Protein AF-A0A7K4GV92-F1 (afdb_monomer_lite)

Secondary structure (DSSP, 8-state):
-BPPTTHHHHHHTTPEEEEETTEEEEEESS-HHHHHHHHHHS------TT---

pLDDT: mean 88.49, std 7.58, range [62.28, 96.5]

Structure (mmCIF, N/CA/C/O backbone):
data_AF-A0A7K4GV92-F1
#
_entry.id   AF-A0A7K4GV92-F1
#
loop_
_atom_site.group_PDB
_atom_site.id
_atom_site.type_symbol
_atom_site.label_atom_id
_atom_site.label_alt_id
_atom_site.label_comp_id
_atom_site.label_asym_id
_atom_site.label_entity_id
_atom_site.label_seq_id
_atom_site.pdbx_PDB_ins_code
_atom_site.Cartn_x
_atom_site.Cartn_y
_atom_site.Cartn_z
_atom_site.occupancy
_atom_site.B_iso_or_equiv
_atom_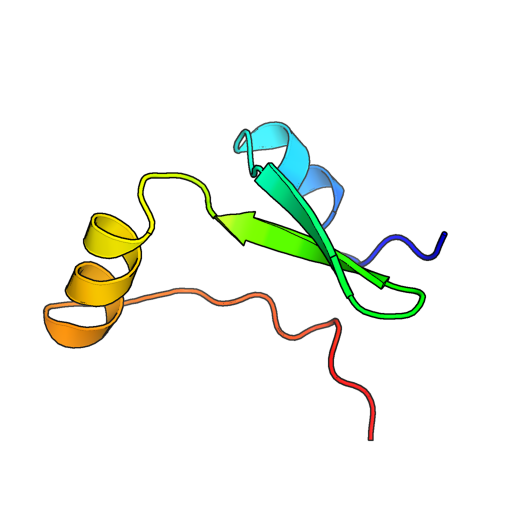site.auth_seq_id
_atom_site.auth_comp_id
_atom_site.auth_asym_id
_atom_site.auth_atom_id
_atom_site.pdbx_PDB_model_num
ATOM 1 N N . MET A 1 1 ? 11.918 5.254 -13.371 1.00 62.28 1 MET A N 1
ATOM 2 C CA . MET A 1 1 ? 10.895 4.906 -12.363 1.00 62.28 1 MET A CA 1
ATOM 3 C C . MET A 1 1 ? 9.852 4.031 -13.036 1.00 62.28 1 MET A C 1
ATOM 5 O O . MET A 1 1 ? 9.262 4.468 -14.019 1.00 62.28 1 MET A O 1
ATOM 9 N N . VAL A 1 2 ? 9.699 2.782 -12.595 1.00 74.81 2 VAL A N 1
ATOM 10 C CA . VAL A 1 2 ? 8.772 1.831 -13.225 1.00 74.81 2 VAL A CA 1
ATOM 11 C C . VAL A 1 2 ? 7.412 1.926 -12.540 1.00 74.81 2 VAL A C 1
ATOM 13 O O . VAL A 1 2 ? 7.300 1.651 -11.348 1.00 74.81 2 VAL A O 1
ATOM 16 N N . LYS A 1 3 ? 6.381 2.317 -13.294 1.00 79.94 3 LYS A N 1
ATOM 17 C CA . LYS A 1 3 ? 4.997 2.363 -12.805 1.00 79.94 3 LYS A CA 1
ATOM 18 C C . LYS A 1 3 ? 4.365 0.975 -12.899 1.00 79.94 3 LYS A C 1
ATOM 20 O O . LYS A 1 3 ? 4.491 0.306 -13.923 1.00 79.94 3 LYS A O 1
ATOM 25 N N . ARG A 1 4 ? 3.696 0.542 -11.830 1.00 85.06 4 ARG A N 1
ATOM 26 C CA . ARG A 1 4 ? 3.005 -0.755 -11.760 1.00 85.06 4 ARG A CA 1
ATOM 27 C C . ARG A 1 4 ? 1.571 -0.665 -12.307 1.00 85.06 4 ARG A C 1
ATOM 29 O O . ARG A 1 4 ? 1.026 0.437 -12.351 1.00 85.06 4 ARG A O 1
ATOM 36 N N . PRO A 1 5 ? 0.936 -1.789 -12.698 1.00 90.19 5 PRO A N 1
ATOM 37 C CA . PRO A 1 5 ? -0.398 -1.779 -13.312 1.00 90.19 5 PRO A CA 1
ATOM 38 C C . PRO A 1 5 ? -1.483 -1.078 -12.483 1.00 90.19 5 PRO A C 1
ATOM 40 O O . PRO A 1 5 ? -2.413 -0.516 -13.050 1.00 90.19 5 PRO A O 1
ATOM 43 N N . LEU A 1 6 ? -1.353 -1.071 -11.152 1.00 92.19 6 LEU A N 1
ATOM 44 C CA . LEU A 1 6 ? -2.303 -0.428 -10.238 1.00 92.19 6 LEU A CA 1
ATOM 45 C C . LEU A 1 6 ? -1.907 1.003 -9.830 1.00 92.19 6 LEU A C 1
ATOM 47 O O . LEU A 1 6 ? -2.550 1.599 -8.973 1.00 92.19 6 LEU A O 1
ATOM 51 N N . TYR A 1 7 ? -0.893 1.602 -10.459 1.00 90.25 7 TYR A N 1
ATOM 52 C CA . TYR A 1 7 ? -0.393 2.931 -10.091 1.00 90.25 7 TYR A CA 1
ATOM 53 C C . TYR A 1 7 ? -1.475 4.027 -10.108 1.00 90.25 7 TYR A C 1
ATOM 55 O O . TYR A 1 7 ? -1.586 4.809 -9.166 1.00 90.25 7 TYR A O 1
ATOM 63 N N . GLU A 1 8 ? -2.312 4.070 -11.14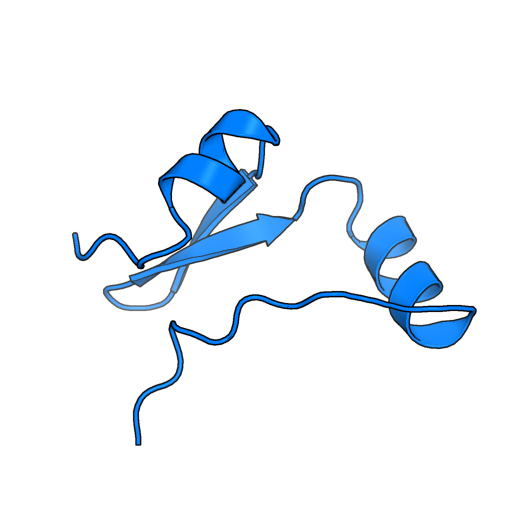7 1.00 92.62 8 GLU A N 1
ATOM 64 C CA . GLU A 1 8 ? -3.394 5.062 -11.242 1.00 92.62 8 GLU A CA 1
ATOM 65 C C . GLU A 1 8 ? -4.492 4.834 -10.197 1.00 92.62 8 GLU A C 1
ATOM 67 O O . GLU A 1 8 ? -5.052 5.795 -9.663 1.00 92.62 8 GLU A O 1
ATOM 72 N N . PHE A 1 9 ? -4.769 3.570 -9.861 1.00 93.94 9 PHE A N 1
ATOM 73 C CA . PHE A 1 9 ? -5.695 3.218 -8.787 1.00 93.94 9 PHE A CA 1
ATOM 74 C C . PHE A 1 9 ? -5.187 3.759 -7.445 1.00 93.94 9 PHE A C 1
ATOM 76 O O . PHE A 1 9 ? -5.943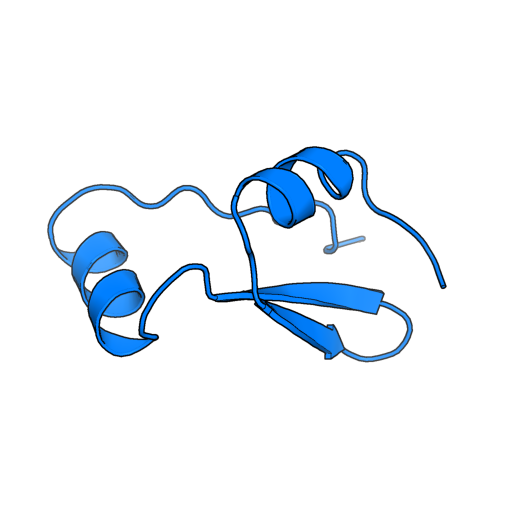 4.393 -6.709 1.00 93.94 9 PHE A O 1
ATOM 83 N N . HIS A 1 10 ? -3.897 3.591 -7.165 1.00 94.44 10 HIS A N 1
ATOM 84 C CA . HIS A 1 10 ? -3.255 4.071 -5.941 1.00 94.44 10 HIS A CA 1
ATOM 85 C C . HIS A 1 10 ? -3.284 5.598 -5.832 1.00 94.44 10 HIS A C 1
ATOM 87 O O . HIS A 1 10 ? -3.693 6.137 -4.803 1.00 94.44 10 HIS A O 1
ATOM 93 N N . LEU A 1 11 ? -2.948 6.301 -6.920 1.00 91.94 11 LEU A N 1
ATOM 94 C CA . LEU A 1 11 ? -3.028 7.765 -6.986 1.00 91.94 11 LEU A CA 1
ATOM 95 C C . LEU A 1 11 ? -4.450 8.278 -6.738 1.00 91.94 11 LEU A C 1
ATOM 97 O O . LEU A 1 11 ? -4.650 9.197 -5.943 1.00 91.94 11 LEU A O 1
ATOM 101 N N . LYS A 1 12 ? -5.453 7.671 -7.385 1.00 96.31 12 LYS A N 1
ATOM 102 C CA . LYS A 1 12 ? -6.863 8.056 -7.221 1.00 96.31 12 LYS A CA 1
ATOM 103 C C . LYS A 1 12 ? -7.347 7.868 -5.781 1.00 96.31 12 LYS A C 1
ATOM 105 O O . LYS A 1 12 ? -8.150 8.667 -5.302 1.00 96.31 12 LYS A O 1
ATOM 110 N N . ASN A 1 13 ? -6.841 6.847 -5.093 1.00 94.94 13 ASN A N 1
ATOM 111 C CA . ASN A 1 13 ? -7.165 6.553 -3.697 1.00 94.94 13 ASN A CA 1
ATOM 112 C C . ASN A 1 13 ? -6.254 7.274 -2.688 1.00 94.94 13 ASN A C 1
ATOM 114 O O . ASN A 1 13 ? -6.299 6.957 -1.503 1.00 94.94 13 ASN A O 1
ATOM 118 N N . LYS A 1 14 ? -5.467 8.268 -3.129 1.00 94.69 14 LYS A N 1
ATOM 119 C CA . LYS A 1 14 ? -4.593 9.090 -2.274 1.00 94.69 14 LYS A CA 1
ATOM 120 C C . LYS A 1 14 ? -3.585 8.266 -1.461 1.00 94.69 14 LYS A C 1
ATOM 122 O O . LYS A 1 14 ? -3.262 8.628 -0.333 1.00 94.69 14 LYS A O 1
ATOM 127 N N . ALA A 1 15 ? -3.094 7.172 -2.040 1.00 94.38 15 ALA A N 1
ATOM 128 C CA . ALA A 1 15 ? -2.012 6.399 -1.454 1.00 94.38 15 ALA A CA 1
ATOM 129 C C . ALA A 1 15 ? -0.762 7.269 -1.253 1.00 94.38 15 ALA A C 1
ATOM 131 O O . ALA A 1 15 ? -0.376 8.040 -2.136 1.00 94.38 15 ALA A O 1
ATOM 132 N N . GLU A 1 16 ? -0.100 7.108 -0.111 1.00 93.31 16 GLU A N 1
ATOM 133 C CA . GLU A 1 16 ? 1.254 7.604 0.094 1.00 93.31 16 GLU A CA 1
ATOM 134 C C . GLU A 1 16 ? 2.234 6.609 -0.524 1.00 93.31 16 GLU A C 1
ATOM 136 O O . GLU A 1 16 ? 2.192 5.409 -0.235 1.00 93.31 16 GLU A O 1
ATOM 141 N N . PHE A 1 17 ? 3.123 7.109 -1.377 1.00 91.31 17 PHE A N 1
ATOM 142 C CA . PHE A 1 17 ? 4.133 6.294 -2.037 1.00 91.31 17 PHE A CA 1
ATOM 143 C C . PHE A 1 17 ? 5.471 6.398 -1.322 1.00 91.31 17 PHE A C 1
ATOM 145 O O . PHE A 1 17 ? 5.855 7.452 -0.814 1.00 91.31 17 PHE A O 1
ATOM 152 N N . LYS A 1 18 ? 6.205 5.290 -1.328 1.00 89.81 18 LYS A N 1
ATOM 153 C CA . LYS A 1 18 ? 7.573 5.221 -0.837 1.00 89.81 18 LYS A CA 1
ATOM 154 C C . LYS A 1 18 ? 8.438 4.443 -1.814 1.00 89.81 18 LYS A C 1
ATOM 156 O O . LYS A 1 18 ? 8.006 3.467 -2.429 1.00 89.81 18 LYS A O 1
ATOM 161 N N . THR A 1 19 ? 9.679 4.891 -1.931 1.00 87.56 19 THR A N 1
ATOM 162 C CA . THR A 1 19 ? 10.685 4.233 -2.756 1.00 87.56 19 THR A CA 1
ATOM 163 C C . THR A 1 19 ? 11.299 3.057 -2.000 1.00 87.56 19 THR A C 1
ATOM 165 O O . THR A 1 19 ? 11.829 3.224 -0.899 1.00 87.56 19 THR A O 1
ATOM 168 N N . TYR A 1 20 ? 11.248 1.874 -2.606 1.00 83.19 20 TYR A N 1
ATOM 169 C CA . TYR A 1 20 ? 11.880 0.643 -2.140 1.00 83.19 20 TYR A CA 1
ATOM 170 C C . TYR A 1 20 ? 12.798 0.108 -3.246 1.00 83.19 20 TYR A C 1
ATOM 172 O O . TYR A 1 20 ? 12.333 -0.471 -4.229 1.00 83.19 20 TYR A O 1
ATOM 180 N N . GLY A 1 21 ? 14.109 0.323 -3.103 1.00 83.12 21 GLY A N 1
ATOM 181 C CA . GLY A 1 21 ? 15.062 0.068 -4.188 1.00 83.12 21 GLY A CA 1
ATOM 182 C C . GLY A 1 21 ? 14.753 0.955 -5.397 1.00 83.12 21 GLY A C 1
ATOM 183 O O . GLY A 1 21 ? 14.616 2.166 -5.247 1.00 83.12 21 GLY A O 1
ATOM 184 N N . ASP A 1 22 ? 14.576 0.348 -6.570 1.00 82.25 22 ASP A N 1
ATOM 185 C CA . ASP A 1 22 ? 14.227 1.054 -7.814 1.00 82.25 22 ASP A CA 1
ATOM 186 C C . ASP A 1 22 ? 12.707 1.218 -8.035 1.00 82.25 22 ASP A C 1
ATOM 188 O O . ASP A 1 22 ? 12.264 1.697 -9.088 1.00 82.25 22 ASP A O 1
ATOM 192 N N . TRP A 1 23 ? 11.891 0.811 -7.056 1.00 79.00 23 TRP A N 1
ATOM 193 C CA . TRP A 1 23 ? 10.434 0.754 -7.167 1.00 79.00 23 TRP A CA 1
ATOM 194 C C . TRP A 1 23 ? 9.750 1.826 -6.327 1.00 79.00 23 TRP A C 1
ATOM 196 O O . TRP A 1 23 ? 10.072 2.012 -5.157 1.00 79.00 23 TRP A O 1
ATOM 206 N N . GLU A 1 24 ? 8.745 2.480 -6.905 1.00 85.56 24 GLU A N 1
ATOM 207 C CA . GLU A 1 24 ? 7.805 3.330 -6.174 1.00 85.56 24 GLU A CA 1
ATOM 208 C C . GLU A 1 24 ? 6.561 2.491 -5.849 1.00 85.56 24 GLU A C 1
ATOM 210 O O . GLU A 1 24 ? 5.864 2.030 -6.756 1.00 85.56 24 GLU A O 1
ATOM 215 N N . MET A 1 25 ? 6.320 2.229 -4.561 1.00 86.94 25 MET A N 1
ATOM 216 C CA . MET A 1 25 ? 5.211 1.388 -4.095 1.00 86.94 25 MET A CA 1
ATOM 217 C C . MET A 1 25 ? 4.353 2.116 -3.068 1.00 86.94 25 MET A C 1
ATOM 219 O O . MET A 1 25 ? 4.799 3.073 -2.436 1.00 86.94 25 MET A O 1
ATOM 223 N N . VAL A 1 26 ? 3.124 1.640 -2.880 1.00 91.62 26 VAL A N 1
ATOM 224 C CA . VAL A 1 26 ? 2.233 2.165 -1.844 1.00 91.62 26 VAL A CA 1
ATOM 225 C C . VAL A 1 26 ? 2.771 1.792 -0.468 1.00 91.62 26 VAL A C 1
ATOM 227 O O . VAL A 1 26 ? 2.992 0.620 -0.176 1.00 91.62 26 VAL A O 1
ATOM 230 N N . SER A 1 27 ? 2.976 2.803 0.372 1.00 90.44 27 SER A N 1
ATOM 231 C CA . SER A 1 27 ? 3.347 2.633 1.775 1.00 90.44 27 SER A CA 1
ATOM 232 C C . SER A 1 27 ? 2.127 2.517 2.683 1.00 90.44 27 SER A C 1
ATOM 234 O O . SER A 1 27 ? 2.207 1.805 3.679 1.00 90.44 27 SER A O 1
ATOM 236 N N . LYS A 1 28 ? 1.067 3.283 2.399 1.00 92.19 28 LYS A N 1
ATOM 237 C CA . LYS A 1 28 ? -0.197 3.329 3.154 1.00 92.19 28 LYS A CA 1
ATOM 238 C C . LYS A 1 28 ? -1.235 4.155 2.384 1.00 92.19 28 LYS A C 1
ATOM 240 O O . LYS A 1 28 ?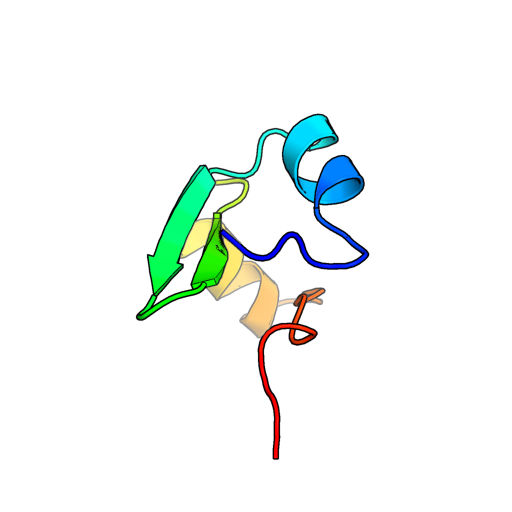 -0.871 5.036 1.607 1.00 92.19 28 LYS A O 1
ATOM 245 N N . TYR A 1 29 ? -2.510 3.909 2.631 1.00 93.88 29 TYR A N 1
ATOM 246 C CA . TYR A 1 29 ? -3.652 4.745 2.230 1.00 93.88 29 TYR A CA 1
ATOM 247 C C . TYR A 1 29 ? -4.222 5.548 3.407 1.00 93.88 29 TYR A C 1
ATOM 249 O O . TYR A 1 29 ? -4.847 6.596 3.228 1.00 93.88 29 TYR A O 1
ATOM 257 N N . HIS A 1 30 ? -4.028 5.041 4.620 1.00 91.31 30 HIS A N 1
ATOM 258 C CA . HIS A 1 30 ? -4.484 5.594 5.884 1.00 91.31 30 HIS A CA 1
ATOM 259 C C . HIS A 1 30 ? -3.324 5.596 6.889 1.00 91.31 30 HIS A C 1
ATOM 261 O O . HIS A 1 30 ? -2.160 5.747 6.524 1.00 91.31 30 HIS A O 1
ATOM 267 N N . GLU A 1 31 ? -3.631 5.477 8.176 1.00 91.56 31 GLU A N 1
ATOM 268 C CA . GLU A 1 31 ? -2.636 5.277 9.221 1.00 91.56 31 GLU A CA 1
ATOM 269 C C . GLU A 1 31 ? -2.185 3.817 9.249 1.00 91.56 31 GLU A C 1
ATOM 271 O O . GLU A 1 31 ? -3.002 2.901 9.145 1.00 91.56 31 GLU A O 1
ATOM 276 N N . PHE A 1 32 ? -0.882 3.604 9.436 1.00 88.56 32 PHE A N 1
ATOM 277 C CA . PHE A 1 32 ? -0.286 2.268 9.447 1.00 88.56 32 PHE A CA 1
ATOM 278 C C . PHE A 1 32 ? -0.964 1.332 10.455 1.00 88.56 32 PHE A C 1
ATOM 280 O O . PHE A 1 32 ? -1.246 0.185 10.131 1.00 88.56 32 PHE A O 1
ATOM 287 N N . GLU A 1 33 ? -1.263 1.824 11.660 1.00 92.12 33 GLU A N 1
ATOM 288 C CA . GLU A 1 33 ? -1.924 1.030 12.700 1.00 92.12 33 GLU A CA 1
ATOM 289 C C . GLU A 1 33 ? -3.328 0.582 12.274 1.00 92.12 33 GLU A C 1
ATOM 291 O O . GLU A 1 33 ? -3.703 -0.571 12.480 1.00 92.12 33 GLU A O 1
ATOM 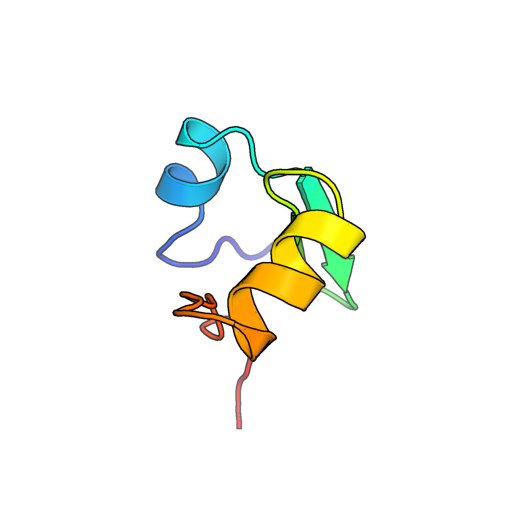296 N N . LYS A 1 34 ? -4.081 1.454 11.597 1.00 92.00 34 LYS A N 1
ATOM 297 C CA . LYS A 1 34 ? -5.414 1.124 11.087 1.00 92.00 34 LYS A CA 1
ATOM 298 C C . LYS A 1 34 ? -5.357 0.030 10.022 1.00 92.00 34 LYS A C 1
ATOM 300 O O . LYS A 1 34 ? -6.172 -0.888 10.043 1.00 92.00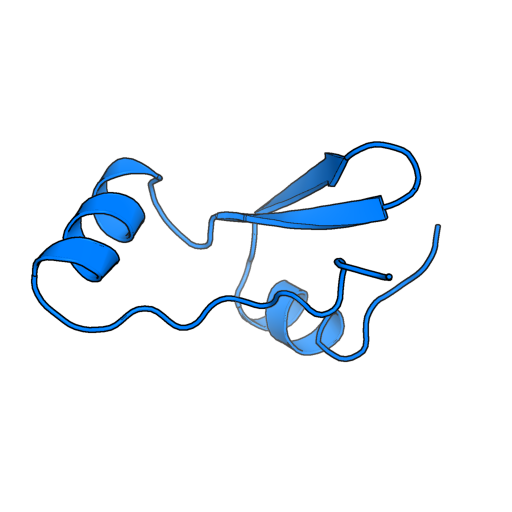 34 LYS A O 1
ATOM 305 N N . GLU A 1 35 ? -4.400 0.113 9.103 1.00 91.81 35 GLU A N 1
ATOM 306 C CA . GLU A 1 35 ? -4.198 -0.924 8.084 1.00 91.81 35 GLU A CA 1
ATOM 307 C C . GLU A 1 35 ? -3.682 -2.234 8.692 1.00 91.81 35 GLU A C 1
ATOM 309 O O . GLU A 1 35 ? -4.125 -3.309 8.293 1.00 91.81 35 GLU A O 1
ATOM 314 N N . TYR A 1 36 ? -2.811 -2.157 9.702 1.00 93.00 36 TYR A N 1
ATOM 315 C CA . TYR A 1 36 ? -2.323 -3.318 10.444 1.00 93.00 36 TYR A CA 1
ATOM 316 C C . TYR A 1 36 ? -3.461 -4.092 11.116 1.00 93.00 36 TYR A C 1
ATOM 318 O O . TYR A 1 36 ? -3.545 -5.311 10.958 1.00 93.00 36 TYR A O 1
ATOM 326 N N . TRP A 1 37 ? -4.350 -3.397 11.832 1.00 95.69 37 TRP A N 1
ATOM 327 C CA . TRP A 1 37 ? -5.490 -4.031 12.493 1.00 95.69 37 TRP A CA 1
ATOM 328 C C . TRP A 1 37 ? -6.531 -4.543 11.496 1.00 95.69 37 TRP A C 1
ATOM 330 O O . TRP A 1 37 ? -7.030 -5.648 11.674 1.00 95.69 37 TRP A O 1
ATOM 340 N N . ALA A 1 38 ? -6.766 -3.848 10.377 1.00 94.19 38 ALA A N 1
ATOM 341 C CA . ALA A 1 38 ? -7.656 -4.345 9.321 1.00 94.19 38 ALA A CA 1
ATOM 342 C C . ALA A 1 38 ? -7.212 -5.711 8.757 1.00 94.19 38 ALA A C 1
ATOM 344 O O . ALA A 1 38 ? -8.048 -6.574 8.504 1.00 94.19 38 ALA A O 1
ATOM 345 N N . ILE A 1 39 ? -5.899 -5.945 8.623 1.00 93.69 39 ILE A N 1
ATOM 346 C CA . ILE A 1 39 ? -5.345 -7.248 8.205 1.00 93.69 39 ILE A CA 1
ATOM 347 C C . ILE A 1 39 ? -5.639 -8.354 9.234 1.00 93.69 39 ILE A C 1
ATOM 349 O O . ILE A 1 39 ? -5.691 -9.531 8.878 1.00 93.69 39 ILE A O 1
ATOM 353 N N . ARG A 1 40 ? -5.736 -8.005 10.520 1.00 94.25 40 ARG A N 1
ATOM 354 C CA . ARG A 1 40 ? -5.894 -8.958 11.628 1.00 94.25 40 ARG A CA 1
ATOM 355 C C . ARG A 1 40 ? -7.353 -9.257 11.944 1.00 94.25 40 ARG A C 1
ATOM 357 O O . ARG A 1 40 ? -7.654 -10.397 12.286 1.00 94.25 40 ARG A O 1
ATOM 364 N N . ASP A 1 41 ? -8.210 -8.255 11.809 1.00 96.50 41 ASP A N 1
ATOM 365 C CA . ASP A 1 41 ? -9.590 -8.310 12.285 1.00 96.50 41 ASP A CA 1
ATOM 366 C C . ASP A 1 41 ? -10.597 -8.607 11.163 1.00 96.50 41 ASP A C 1
ATOM 368 O O . ASP A 1 41 ? -11.688 -9.098 11.447 1.00 96.50 41 ASP A O 1
ATOM 372 N N . ASP A 1 42 ? -10.248 -8.329 9.901 1.00 94.94 42 ASP A N 1
ATOM 373 C CA . ASP A 1 42 ? -11.152 -8.482 8.755 1.00 94.94 42 ASP A CA 1
ATOM 374 C C . ASP A 1 42 ? -10.390 -8.908 7.482 1.00 94.94 42 ASP A C 1
ATOM 376 O O . ASP A 1 42 ? -9.881 -10.029 7.394 1.00 94.94 42 ASP A O 1
ATOM 380 N N . ILE A 1 43 ? -10.302 -8.029 6.479 1.00 92.06 43 ILE A N 1
ATOM 381 C CA . ILE A 1 43 ? -9.715 -8.307 5.169 1.00 92.06 43 ILE A CA 1
ATOM 382 C C . ILE A 1 43 ? -8.811 -7.146 4.765 1.00 92.06 43 ILE A C 1
ATOM 384 O O . ILE A 1 43 ? -9.144 -5.972 4.926 1.00 92.06 43 ILE A O 1
ATOM 388 N N . ALA A 1 44 ? -7.685 -7.483 4.139 1.00 92.44 44 ALA A N 1
ATOM 389 C CA . ALA A 1 44 ? -6.807 -6.518 3.500 1.00 92.44 44 ALA A CA 1
ATOM 390 C C . ALA A 1 44 ? -6.509 -6.904 2.052 1.00 92.44 44 ALA A C 1
ATOM 392 O O . ALA A 1 44 ? -6.219 -8.061 1.743 1.00 92.44 44 ALA A O 1
ATOM 393 N N . LEU A 1 45 ? -6.533 -5.906 1.170 1.00 91.31 45 LEU A N 1
ATOM 394 C CA . LEU A 1 45 ? -6.110 -6.031 -0.219 1.00 91.31 45 LEU A CA 1
ATOM 395 C C . LEU A 1 45 ? -4.718 -5.415 -0.373 1.00 91.31 45 LEU A C 1
ATOM 397 O O . LEU A 1 45 ? -4.535 -4.226 -0.123 1.00 91.31 45 LEU A O 1
ATOM 401 N N . MET A 1 46 ? -3.745 -6.217 -0.804 1.00 90.69 46 MET A N 1
ATOM 402 C CA . MET A 1 46 ? -2.358 -5.779 -0.976 1.00 90.69 46 MET A CA 1
ATOM 403 C C . MET A 1 46 ? -1.948 -5.848 -2.446 1.00 90.69 46 MET A C 1
ATOM 405 O O . MET A 1 46 ? -2.097 -6.887 -3.089 1.00 90.69 46 MET A O 1
ATOM 409 N N . ASP A 1 47 ? -1.385 -4.758 -2.971 1.00 90.00 47 ASP A N 1
ATOM 410 C CA . ASP A 1 47 ? -0.733 -4.776 -4.280 1.00 90.00 47 ASP A CA 1
ATOM 411 C C . ASP A 1 47 ? 0.698 -5.308 -4.149 1.00 90.00 47 ASP A C 1
ATOM 413 O O . ASP A 1 47 ? 1.607 -4.608 -3.707 1.00 90.00 47 ASP A O 1
ATOM 417 N N . VAL A 1 48 ? 0.890 -6.556 -4.569 1.00 88.31 48 VAL A N 1
ATOM 418 C CA . VAL A 1 48 ? 2.195 -7.233 -4.605 1.00 88.31 48 VAL A CA 1
ATOM 419 C C . VAL A 1 48 ? 2.771 -7.335 -6.020 1.00 88.31 48 VAL A C 1
ATOM 421 O O . VAL A 1 48 ? 3.717 -8.083 -6.247 1.00 88.31 48 VAL A O 1
ATOM 424 N N . SER A 1 49 ? 2.258 -6.560 -6.984 1.00 85.81 49 SER A N 1
ATOM 425 C CA . SER A 1 49 ? 2.782 -6.520 -8.364 1.00 85.81 49 SER A CA 1
ATOM 426 C C . SER A 1 49 ? 4.240 -6.041 -8.456 1.00 85.81 49 SER A C 1
ATOM 428 O O . SER A 1 49 ? 4.895 -6.205 -9.488 1.00 85.81 49 SER A O 1
ATOM 430 N N . GLY A 1 50 ? 4.751 -5.464 -7.364 1.00 77.81 50 GLY A N 1
ATOM 431 C CA . GLY A 1 50 ? 6.150 -5.114 -7.151 1.00 77.81 50 GLY A CA 1
ATOM 432 C C . GLY A 1 50 ? 7.101 -6.304 -6.995 1.00 77.81 50 GLY A C 1
ATOM 433 O O . GLY A 1 50 ? 8.296 -6.162 -7.250 1.00 77.81 50 GLY A O 1
ATOM 434 N N . VAL A 1 51 ? 6.580 -7.461 -6.585 1.00 78.19 51 VAL A N 1
ATOM 435 C CA . VAL A 1 51 ? 7.365 -8.649 -6.242 1.00 78.19 51 VAL A CA 1
ATOM 436 C C . VAL A 1 51 ? 7.614 -9.473 -7.503 1.00 78.19 51 VAL A C 1
ATOM 438 O O . VAL A 1 51 ? 6.708 -10.112 -8.038 1.00 78.19 51 VAL A O 1
ATOM 441 N N . THR A 1 52 ? 8.850 -9.453 -7.998 1.00 73.06 52 THR A N 1
ATOM 442 C CA . THR A 1 52 ? 9.306 -10.328 -9.088 1.00 73.06 52 THR A CA 1
ATOM 443 C C . THR A 1 52 ? 10.042 -11.544 -8.520 1.00 73.06 52 THR A C 1
ATOM 445 O O . THR A 1 52 ? 10.581 -11.471 -7.417 1.00 73.06 52 THR A O 1
ATOM 448 N N . LYS A 1 53 ? 10.034 -12.663 -9.256 1.00 62.53 53 LYS A N 1
ATOM 449 C CA . LYS A 1 53 ? 10.846 -13.851 -8.942 1.00 62.53 53 LYS A CA 1
ATOM 450 C C . LYS A 1 53 ? 12.336 -13.584 -9.120 1.00 62.53 53 LYS A C 1
ATOM 452 O O . LYS A 1 53 ? 12.665 -12.736 -9.979 1.00 62.53 53 LYS A O 1
#

Radius of gyration: 11.7 Å; chains: 1; bounding box: 26×23×26 Å

Foldseek 3Di:
DDAFPCNVVCVVLVFDWDDDPPDTDGPDSDDPVVQVVCVVPDDDDDDPSVDDD

Sequence (53 aa):
MVKRPLYEFHLKNKAEFKTYGDWEMVSKYHEFEKEYWAIRDDIALMDVSGVTK